Protein AF-A0A9E7G5U8-F1 (afdb_monomer_lite)

Sequence (57 aa):
MGMGYKENAAKRALRMTGQDVRPAVHFL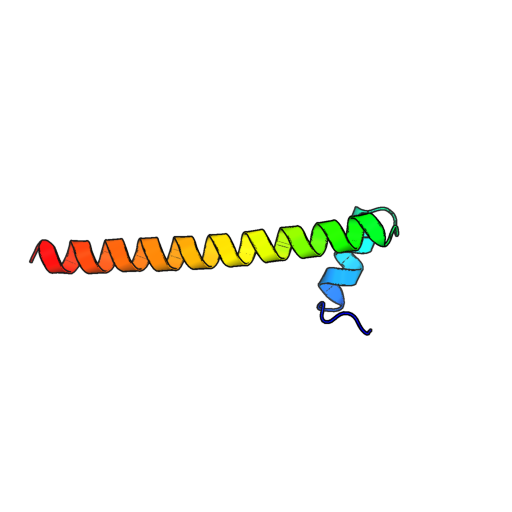VEEQAWKILRKQENIQRQAEILYSSILCH

Foldseek 3Di:
DPDPDDPVLLVVLCVVVVNDPPSSVVVVVVVVVVVVVVVVVVVVVVVVVVVVVVVVD

InterPro domains:
  IPR009060 UBA-like superfamily [SSF46934] (1-31)
  IPR015940 Ubiquitin-associated domain [PF22562] (1-32)

Secondary structure (DSSP, 8-state):
--SSS-HHHHHHHHHHTTT-HHHHHHHHHHHHHHHHHHHHHHHHHHHHHHHHHHHT-

Structure (mmCIF, N/CA/C/O backbone):
data_AF-A0A9E7G5U8-F1
#
_entry.id   AF-A0A9E7G5U8-F1
#
loop_
_atom_site.group_PDB
_atom_site.id
_atom_site.type_symbol
_atom_site.label_atom_id
_atom_site.label_alt_id
_atom_site.label_comp_id
_atom_site.label_asym_id
_atom_site.label_entity_id
_atom_site.label_seq_id
_atom_site.pdbx_PDB_ins_code
_atom_site.Cartn_x
_atom_site.Cartn_y
_atom_site.Cartn_z
_atom_site.occupancy
_atom_site.B_iso_or_equiv
_atom_site.auth_seq_id
_atom_site.auth_comp_id
_atom_site.auth_asym_id
_atom_site.auth_atom_id
_atom_site.pdbx_PDB_model_num
ATOM 1 N N . MET A 1 1 ? 16.131 -6.174 -5.462 1.00 47.78 1 MET A N 1
ATOM 2 C CA . MET A 1 1 ? 15.369 -5.125 -6.180 1.00 47.78 1 MET A CA 1
ATOM 3 C C . MET A 1 1 ? 15.453 -3.830 -5.377 1.00 47.78 1 MET A C 1
ATOM 5 O O . MET A 1 1 ? 14.998 -3.813 -4.242 1.00 47.78 1 MET A O 1
ATOM 9 N N . GLY A 1 2 ? 16.132 -2.807 -5.910 1.00 59.56 2 GLY A N 1
ATOM 10 C CA . GLY A 1 2 ? 16.677 -1.667 -5.151 1.00 59.56 2 GLY A CA 1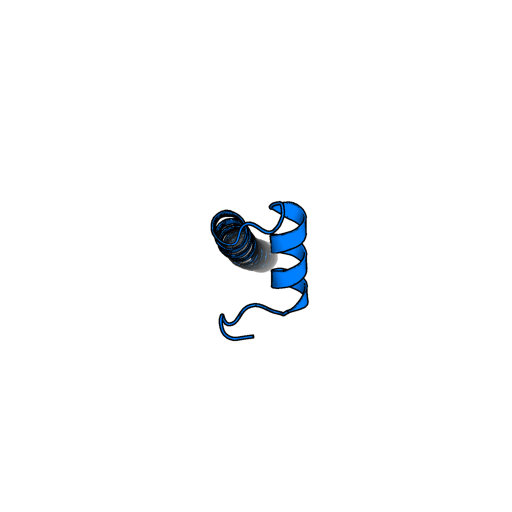
ATOM 11 C C . GLY A 1 2 ? 15.944 -0.329 -5.311 1.00 59.56 2 GLY A C 1
ATOM 12 O O . GLY A 1 2 ? 16.562 0.641 -5.721 1.00 59.56 2 GLY A O 1
ATOM 13 N N . MET A 1 3 ? 14.651 -0.255 -4.973 1.00 69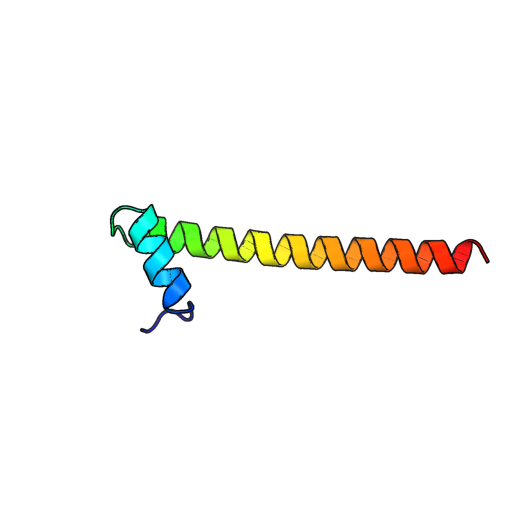.00 3 MET A N 1
ATOM 14 C CA . MET A 1 3 ? 13.899 1.021 -4.922 1.00 69.00 3 MET A CA 1
ATOM 15 C C . MET A 1 3 ? 13.013 1.175 -3.667 1.00 69.00 3 MET A C 1
ATOM 17 O O . MET A 1 3 ? 12.198 2.084 -3.593 1.00 69.00 3 MET A O 1
ATOM 21 N N . GLY A 1 4 ? 13.123 0.279 -2.676 1.00 79.75 4 GLY A N 1
ATOM 22 C CA . GLY A 1 4 ? 12.344 0.356 -1.426 1.00 79.75 4 GLY A CA 1
ATOM 23 C C . GLY A 1 4 ? 10.870 -0.069 -1.533 1.00 79.75 4 GLY A C 1
ATOM 24 O O . GLY A 1 4 ? 10.188 -0.186 -0.517 1.00 79.75 4 GLY A O 1
ATOM 25 N N . TYR A 1 5 ? 10.373 -0.364 -2.736 1.00 84.31 5 TYR A N 1
ATOM 26 C CA . TYR A 1 5 ? 9.026 -0.895 -2.942 1.00 84.31 5 TYR A CA 1
ATOM 27 C C . TYR A 1 5 ? 8.970 -2.413 -2.755 1.00 84.31 5 TYR A C 1
ATOM 29 O O . TYR A 1 5 ? 9.888 -3.143 -3.138 1.00 84.31 5 TYR A O 1
ATOM 37 N N . LYS A 1 6 ? 7.850 -2.908 -2.208 1.00 88.62 6 LYS A N 1
ATOM 38 C CA . LYS A 1 6 ? 7.583 -4.351 -2.121 1.00 88.62 6 LYS A CA 1
ATOM 39 C C . LYS A 1 6 ? 7.591 -4.954 -3.525 1.00 88.62 6 LYS A C 1
ATOM 41 O O . LYS A 1 6 ? 6.947 -4.416 -4.423 1.00 88.62 6 LYS A O 1
ATOM 46 N N . GLU A 1 7 ? 8.235 -6.105 -3.690 1.00 89.50 7 GLU A N 1
ATOM 47 C CA . GLU A 1 7 ? 8.367 -6.775 -4.990 1.00 89.50 7 GLU A CA 1
ATOM 48 C C . GLU A 1 7 ? 7.013 -6.974 -5.694 1.00 89.50 7 GLU A C 1
ATOM 50 O O . GLU A 1 7 ? 6.873 -6.679 -6.879 1.00 89.50 7 GLU A O 1
ATOM 55 N N . ASN A 1 8 ? 5.984 -7.390 -4.952 1.00 90.56 8 ASN A N 1
ATOM 56 C CA . ASN A 1 8 ? 4.637 -7.569 -5.498 1.00 90.56 8 ASN A CA 1
ATOM 57 C C . ASN A 1 8 ? 4.021 -6.256 -6.000 1.00 90.56 8 ASN A C 1
ATOM 59 O O . ASN A 1 8 ? 3.316 -6.259 -7.007 1.00 90.56 8 ASN A O 1
ATOM 63 N N . ALA A 1 9 ? 4.296 -5.136 -5.326 1.00 90.06 9 ALA A N 1
ATOM 64 C CA . ALA A 1 9 ? 3.812 -3.825 -5.745 1.00 90.06 9 ALA A CA 1
ATOM 65 C C . ALA A 1 9 ? 4.518 -3.376 -7.030 1.00 90.06 9 ALA A C 1
ATOM 67 O O . ALA A 1 9 ? 3.849 -2.973 -7.976 1.00 90.06 9 ALA A O 1
ATOM 68 N N . ALA A 1 10 ? 5.841 -3.549 -7.107 1.00 90.19 10 ALA A N 1
ATOM 69 C CA . ALA A 1 10 ? 6.617 -3.255 -8.311 1.00 90.19 10 ALA A CA 1
ATOM 70 C C . ALA A 1 10 ? 6.163 -4.103 -9.511 1.00 90.19 10 ALA A C 1
ATOM 72 O O . ALA A 1 10 ? 5.891 -3.568 -10.585 1.00 90.19 10 ALA A O 1
ATOM 73 N N . LYS A 1 11 ? 5.987 -5.418 -9.315 1.00 92.50 11 LYS A N 1
ATOM 74 C CA . LYS A 1 11 ? 5.461 -6.331 -10.344 1.00 92.50 11 LYS A CA 1
ATOM 75 C C . LYS A 1 11 ? 4.060 -5.925 -10.805 1.00 92.50 11 LYS A C 1
ATOM 77 O O . LYS A 1 11 ? 3.776 -5.963 -11.999 1.00 92.50 11 LYS A O 1
ATOM 82 N N . ARG A 1 12 ? 3.178 -5.536 -9.880 1.00 93.75 12 ARG A N 1
ATOM 83 C CA . ARG A 1 12 ? 1.821 -5.080 -10.207 1.00 93.75 12 ARG A CA 1
ATOM 84 C C . ARG A 1 12 ? 1.847 -3.773 -10.998 1.00 93.75 12 ARG A C 1
ATOM 86 O O . ARG A 1 12 ? 1.161 -3.690 -12.009 1.00 93.75 12 ARG A O 1
ATOM 93 N N . ALA A 1 13 ? 2.632 -2.793 -10.558 1.00 93.06 13 ALA A N 1
ATOM 94 C CA . ALA A 1 13 ? 2.757 -1.502 -11.225 1.00 93.06 13 ALA A CA 1
ATOM 95 C C . ALA A 1 13 ? 3.225 -1.682 -12.674 1.00 93.06 13 ALA A C 1
ATOM 97 O O . ALA A 1 13 ? 2.525 -1.259 -13.583 1.00 93.06 13 ALA A O 1
ATOM 98 N N . LEU A 1 14 ? 4.301 -2.447 -12.893 1.00 93.00 14 LEU A N 1
ATOM 99 C CA . LEU A 1 14 ? 4.796 -2.756 -14.239 1.00 93.00 14 LEU A CA 1
ATOM 100 C C . LEU A 1 14 ? 3.757 -3.478 -15.105 1.00 93.00 14 LEU A C 1
ATOM 102 O O . LEU A 1 14 ? 3.654 -3.206 -16.294 1.00 93.00 14 LEU A O 1
ATOM 106 N N . ARG A 1 15 ? 2.958 -4.388 -14.536 1.00 93.62 15 ARG A N 1
ATOM 107 C CA . ARG A 1 15 ? 1.884 -5.057 -15.292 1.00 93.62 15 ARG A CA 1
ATOM 108 C C . ARG A 1 15 ? 0.789 -4.088 -15.731 1.00 93.62 15 ARG A C 1
ATOM 110 O O 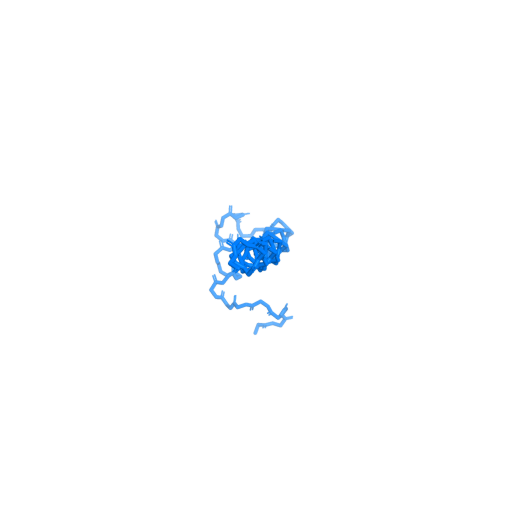. ARG A 1 15 ? 0.289 -4.221 -16.840 1.00 93.62 15 ARG A O 1
ATOM 117 N N . MET A 1 16 ? 0.418 -3.135 -14.879 1.00 91.25 16 MET A N 1
ATOM 118 C CA . MET A 1 16 ? -0.636 -2.160 -15.185 1.00 91.25 16 MET A CA 1
ATOM 119 C C . MET A 1 16 ? -0.172 -1.080 -16.161 1.00 91.25 16 MET A C 1
ATOM 121 O O . MET A 1 16 ? -0.997 -0.501 -16.857 1.00 91.25 16 MET A O 1
ATOM 125 N N . THR A 1 17 ? 1.134 -0.831 -16.241 1.00 90.50 17 THR A N 1
ATOM 126 C CA . THR A 1 17 ? 1.709 0.221 -17.083 1.00 90.50 17 THR A CA 1
ATOM 127 C C . THR A 1 17 ? 2.383 -0.297 -18.350 1.00 90.50 17 THR A C 1
ATOM 129 O O . THR A 1 17 ? 3.134 0.432 -18.991 1.00 90.50 17 THR A O 1
ATOM 132 N N . GLY A 1 18 ? 2.147 -1.560 -18.721 1.00 91.94 18 GLY A N 1
ATOM 133 C CA . GLY A 1 18 ? 2.707 -2.136 -19.948 1.00 91.94 18 GLY A CA 1
ATOM 134 C C . GLY A 1 18 ? 4.228 -2.317 -19.913 1.00 91.94 18 GLY A C 1
ATOM 135 O O . GLY A 1 18 ? 4.878 -2.222 -20.943 1.00 91.94 18 GLY A O 1
ATOM 136 N N . GLN A 1 19 ? 4.790 -2.587 -18.733 1.00 89.88 19 GLN A N 1
ATOM 137 C CA . GLN A 1 19 ? 6.227 -2.710 -18.449 1.00 89.88 19 GLN A CA 1
ATOM 138 C C . GLN A 1 19 ? 7.023 -1.398 -18.546 1.00 89.88 19 GLN A C 1
ATOM 140 O O . GLN A 1 19 ? 8.248 -1.425 -18.433 1.00 89.88 19 GLN A O 1
ATOM 145 N N . ASP A 1 20 ? 6.356 -0.247 -18.667 1.00 92.25 20 ASP A N 1
ATOM 146 C CA . ASP A 1 20 ? 7.029 1.049 -18.603 1.00 92.25 20 ASP A CA 1
ATOM 147 C C . ASP A 1 20 ? 7.302 1.456 -17.145 1.00 92.25 20 ASP A C 1
ATOM 149 O O . ASP A 1 20 ? 6.405 1.495 -16.293 1.00 92.25 20 ASP A O 1
ATOM 153 N N . VAL A 1 21 ? 8.570 1.758 -16.865 1.00 90.06 21 VAL A N 1
ATOM 154 C CA . VAL A 1 21 ? 9.094 2.074 -15.533 1.00 90.06 21 VAL A CA 1
ATOM 155 C C . VAL A 1 21 ? 8.603 3.434 -15.038 1.00 90.06 21 VAL A C 1
ATOM 157 O O . VAL A 1 21 ? 8.292 3.570 -13.857 1.00 90.06 21 VAL A O 1
ATOM 160 N N . ARG A 1 22 ? 8.503 4.446 -15.909 1.00 92.38 22 ARG A N 1
ATOM 161 C CA . ARG A 1 22 ? 8.115 5.811 -15.506 1.00 92.38 22 ARG A CA 1
ATOM 162 C C . ARG A 1 22 ? 6.693 5.873 -14.927 1.00 92.38 22 ARG A C 1
ATOM 164 O O . ARG A 1 22 ? 6.552 6.282 -13.773 1.00 92.38 22 ARG A O 1
ATOM 171 N N . PRO A 1 23 ? 5.646 5.434 -15.650 1.00 93.31 23 PRO A N 1
ATOM 172 C CA . PRO A 1 23 ? 4.298 5.377 -15.106 1.00 93.31 23 PRO A CA 1
ATOM 173 C C . PRO A 1 23 ? 4.178 4.353 -13.970 1.00 93.31 23 PRO A C 1
ATOM 175 O O . PRO A 1 23 ? 3.365 4.561 -13.076 1.00 93.31 23 PRO A O 1
ATOM 178 N N . ALA A 1 24 ? 4.986 3.281 -13.939 1.00 93.00 24 ALA A N 1
ATOM 179 C CA . ALA A 1 24 ? 4.959 2.328 -12.823 1.00 93.00 24 ALA A CA 1
ATOM 180 C C . ALA A 1 24 ? 5.412 2.979 -11.510 1.00 93.00 24 ALA A C 1
ATOM 182 O O . ALA A 1 24 ? 4.794 2.772 -10.467 1.00 93.00 24 ALA A O 1
ATOM 183 N N . VAL A 1 25 ? 6.475 3.786 -11.556 1.00 91.88 25 VAL A N 1
ATOM 184 C CA . VAL A 1 25 ? 6.944 4.545 -10.392 1.00 91.88 25 VAL A CA 1
ATOM 185 C C . VAL A 1 25 ? 5.915 5.600 -9.993 1.00 91.88 25 VAL A C 1
ATOM 187 O O . VAL A 1 25 ? 5.592 5.693 -8.811 1.00 91.88 25 VAL A O 1
ATOM 190 N N . HIS A 1 26 ? 5.344 6.332 -10.957 1.00 93.81 26 HIS A N 1
ATOM 191 C CA . HIS A 1 26 ? 4.280 7.305 -10.686 1.00 93.81 26 HIS A CA 1
ATOM 192 C C . HIS A 1 26 ? 3.093 6.654 -9.963 1.00 93.81 26 HIS A C 1
ATOM 194 O O . HIS A 1 26 ? 2.703 7.100 -8.886 1.00 93.81 26 HIS A O 1
ATOM 200 N N . PHE A 1 27 ? 2.616 5.517 -10.478 1.00 92.44 27 PHE A N 1
ATOM 201 C CA . PHE A 1 27 ? 1.536 4.741 -9.875 1.00 92.44 27 PHE A CA 1
ATOM 202 C C . PHE A 1 27 ? 1.839 4.344 -8.421 1.00 92.44 27 PHE A C 1
ATOM 204 O O . PHE A 1 27 ? 0.978 4.442 -7.547 1.00 92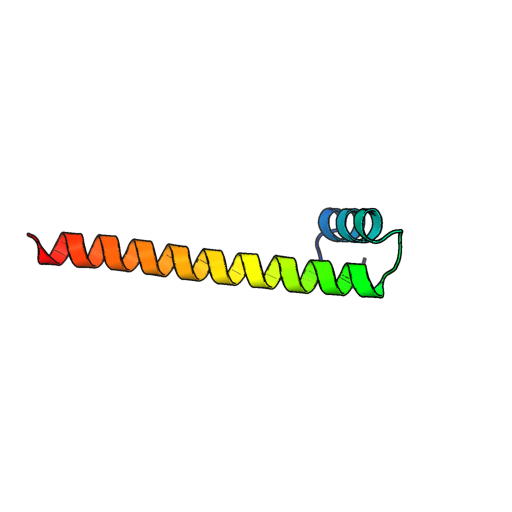.44 27 PHE A O 1
ATOM 211 N N . LEU A 1 28 ? 3.065 3.892 -8.136 1.00 92.31 28 LEU A N 1
ATOM 212 C CA . LEU A 1 28 ? 3.466 3.485 -6.786 1.00 92.31 28 LEU A CA 1
ATOM 213 C C . LEU A 1 28 ? 3.524 4.661 -5.807 1.00 92.31 28 LEU A C 1
ATOM 215 O O . LEU A 1 28 ? 3.104 4.512 -4.656 1.00 92.31 28 LEU A O 1
ATOM 219 N N . VAL A 1 29 ? 4.032 5.810 -6.255 1.00 92.69 29 VAL A N 1
ATOM 220 C CA . VAL A 1 29 ? 4.096 7.040 -5.454 1.00 92.69 29 VAL A CA 1
ATOM 221 C C . VAL A 1 29 ? 2.688 7.523 -5.115 1.00 92.69 29 VAL A C 1
ATOM 223 O O . VAL A 1 29 ? 2.394 7.776 -3.945 1.00 92.69 29 VAL A O 1
ATOM 226 N N . GLU A 1 30 ? 1.797 7.574 -6.104 1.00 93.00 30 GLU A N 1
ATOM 227 C CA . GLU A 1 30 ? 0.398 7.942 -5.889 1.00 93.00 30 GLU A CA 1
ATOM 228 C C . GLU A 1 30 ? -0.287 6.972 -4.923 1.00 93.00 30 GLU A C 1
ATOM 230 O O . GLU A 1 30 ? -0.876 7.396 -3.929 1.00 93.00 30 GLU A O 1
ATOM 235 N N . GLU A 1 31 ? -0.176 5.658 -5.151 1.00 91.38 31 GLU A N 1
ATOM 236 C CA . GLU A 1 31 ? -0.808 4.650 -4.292 1.00 91.38 31 GLU A CA 1
ATOM 237 C C . GLU A 1 31 ? -0.352 4.780 -2.827 1.00 91.38 31 GLU A C 1
ATOM 239 O O . GLU A 1 31 ? -1.154 4.625 -1.898 1.00 91.38 31 GLU A O 1
ATOM 244 N N . GLN A 1 32 ? 0.927 5.090 -2.600 1.00 90.50 32 GLN A N 1
ATOM 245 C CA . GLN A 1 32 ? 1.463 5.326 -1.264 1.00 90.50 32 GLN A CA 1
ATOM 246 C C . GLN A 1 32 ? 0.908 6.612 -0.638 1.00 90.50 32 GLN A C 1
ATOM 248 O O . GLN A 1 32 ? 0.508 6.580 0.529 1.00 90.50 32 GLN A O 1
ATOM 253 N N . ALA A 1 33 ? 0.814 7.705 -1.399 1.00 93.25 33 ALA A N 1
ATOM 254 C CA . ALA A 1 33 ? 0.219 8.956 -0.933 1.00 93.25 33 ALA A CA 1
ATOM 255 C C . ALA A 1 33 ? -1.243 8.751 -0.497 1.00 93.25 33 ALA A C 1
ATOM 257 O O . ALA A 1 33 ? -1.611 9.093 0.629 1.00 93.25 33 ALA A O 1
ATOM 258 N N . TRP A 1 34 ? -2.053 8.069 -1.314 1.00 93.06 34 TRP A N 1
ATOM 259 C CA . TRP A 1 34 ? -3.448 7.749 -0.984 1.00 93.06 34 TRP A CA 1
ATOM 260 C C . TRP A 1 34 ? -3.594 6.870 0.264 1.00 93.06 34 TRP A C 1
ATOM 262 O O . TRP A 1 34 ? -4.583 6.975 0.994 1.00 93.06 34 TRP A O 1
ATOM 272 N N . LYS A 1 35 ? -2.640 5.970 0.523 1.00 92.19 35 LYS A N 1
ATOM 273 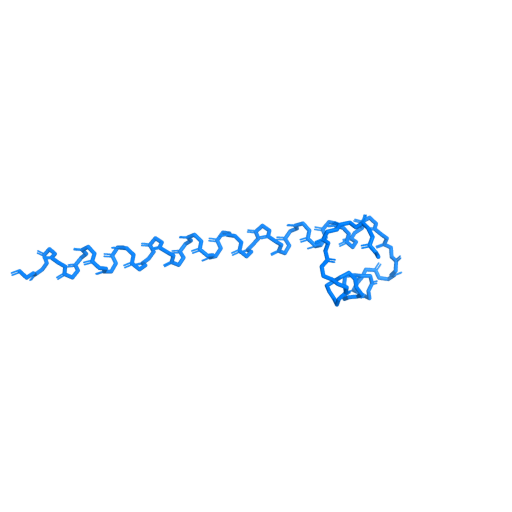C CA . LYS A 1 35 ? -2.629 5.141 1.740 1.00 92.19 35 LYS A CA 1
ATOM 274 C C . LYS A 1 35 ? -2.326 5.965 2.986 1.00 92.19 35 LYS A C 1
ATOM 276 O O . LYS A 1 35 ? -2.975 5.758 4.010 1.00 92.19 35 LYS A O 1
ATOM 281 N N . ILE A 1 36 ? -1.364 6.883 2.903 1.00 93.69 36 ILE A N 1
ATOM 282 C CA . ILE A 1 36 ? -1.005 7.768 4.016 1.00 93.69 36 ILE A CA 1
ATOM 283 C C . ILE A 1 36 ? -2.180 8.688 4.348 1.00 93.69 36 ILE A C 1
ATOM 285 O O . ILE A 1 36 ? -2.596 8.732 5.505 1.00 93.69 36 ILE A O 1
ATOM 289 N N . LEU A 1 37 ? -2.768 9.330 3.334 1.00 94.06 37 LEU A N 1
ATOM 290 C CA . LEU A 1 37 ? -3.923 10.214 3.502 1.00 94.06 37 LEU A CA 1
ATOM 291 C C . LEU A 1 37 ? -5.102 9.490 4.157 1.00 94.06 37 LEU A C 1
ATOM 293 O O . LEU A 1 37 ? -5.614 9.949 5.172 1.00 94.06 37 LEU A O 1
ATOM 297 N N . ARG A 1 38 ? -5.479 8.304 3.656 1.00 93.88 38 ARG A N 1
ATOM 298 C CA . ARG A 1 38 ? -6.565 7.514 4.263 1.00 93.88 38 ARG A CA 1
ATOM 299 C C . ARG A 1 38 ? -6.270 7.102 5.699 1.00 93.88 38 ARG A C 1
ATOM 301 O O . ARG A 1 38 ? -7.177 7.088 6.526 1.00 93.88 38 ARG A O 1
ATOM 308 N N . LYS A 1 39 ? -5.017 6.761 6.016 1.00 95.19 39 LYS A N 1
ATOM 309 C CA . LYS A 1 39 ? -4.632 6.430 7.392 1.00 95.19 39 LYS A CA 1
ATOM 310 C C . LYS A 1 39 ? -4.787 7.646 8.304 1.00 95.19 39 LYS A C 1
ATOM 312 O O . LYS A 1 39 ? -5.318 7.499 9.399 1.00 95.19 39 LYS A O 1
ATOM 317 N N . GLN A 1 40 ? -4.356 8.822 7.853 1.00 95.19 40 GLN A N 1
ATOM 318 C CA . GLN A 1 40 ? -4.469 10.060 8.618 1.00 95.19 40 GLN A CA 1
ATOM 319 C C . GLN A 1 40 ? -5.931 10.474 8.813 1.00 95.19 40 GLN A C 1
ATOM 321 O O . GLN A 1 40 ? -6.328 10.743 9.941 1.00 95.19 40 GLN A O 1
ATOM 326 N N . GLU A 1 41 ? -6.746 10.421 7.758 1.00 95.50 41 GLU A N 1
ATOM 327 C CA . GLU A 1 41 ? -8.187 10.688 7.831 1.00 95.50 41 GLU A CA 1
ATOM 328 C C . GLU A 1 41 ? -8.885 9.729 8.803 1.00 95.50 41 GLU A C 1
ATOM 330 O O . GLU A 1 41 ? -9.695 10.149 9.624 1.00 95.50 41 GLU A O 1
ATOM 335 N N . ASN A 1 42 ? -8.547 8.437 8.761 1.00 95.50 42 ASN A N 1
ATOM 336 C CA . ASN A 1 42 ? -9.130 7.462 9.676 1.00 95.50 42 ASN A CA 1
ATOM 337 C C . ASN A 1 42 ? -8.728 7.724 11.136 1.00 95.50 42 ASN A C 1
ATOM 339 O O . ASN A 1 42 ? -9.551 7.573 12.035 1.00 95.50 42 ASN A O 1
ATOM 343 N N . ILE A 1 43 ? -7.474 8.113 11.389 1.00 95.44 43 ILE A N 1
ATOM 344 C CA . ILE A 1 43 ? -7.015 8.494 12.734 1.00 95.44 43 ILE A CA 1
ATOM 345 C C . ILE A 1 43 ? -7.771 9.735 13.216 1.00 95.44 43 ILE A C 1
ATOM 347 O O . ILE A 1 43 ? -8.255 9.739 14.343 1.00 95.44 43 ILE A O 1
ATOM 351 N N . GLN A 1 44 ? -7.917 10.750 12.361 1.00 94.44 44 GLN A N 1
ATOM 352 C CA . GLN A 1 44 ? -8.672 11.960 12.686 1.00 94.44 44 GLN A CA 1
ATOM 353 C C . GLN A 1 44 ? -10.133 11.635 12.997 1.00 94.44 44 GLN A C 1
ATOM 355 O O . GLN A 1 44 ? -10.612 12.005 14.058 1.00 94.44 44 GLN A O 1
ATOM 360 N N . ARG A 1 45 ? -10.821 10.859 12.149 1.00 93.31 45 ARG A N 1
ATOM 361 C CA . ARG A 1 45 ? -12.208 10.443 12.419 1.00 93.31 45 ARG A CA 1
ATOM 362 C C . ARG A 1 45 ? -12.344 9.686 13.737 1.00 93.31 45 ARG A C 1
ATOM 364 O O . ARG A 1 45 ? -13.280 9.942 14.481 1.00 93.31 45 ARG A O 1
ATOM 371 N N . GLN A 1 46 ? -11.427 8.768 14.041 1.00 93.38 46 GLN A N 1
ATOM 372 C CA . GLN A 1 46 ? -11.445 8.050 15.319 1.00 93.38 46 GLN A CA 1
ATOM 373 C C . GLN A 1 46 ? -11.226 8.990 16.509 1.00 93.38 46 GLN A C 1
ATOM 375 O O . GLN A 1 46 ? -11.899 8.835 17.524 1.00 93.38 46 GLN A O 1
ATOM 380 N N . ALA A 1 47 ? -10.329 9.972 16.385 1.00 93.25 47 ALA A N 1
ATOM 381 C CA . ALA A 1 47 ? -10.110 10.981 17.415 1.00 93.25 47 ALA A CA 1
ATOM 382 C C . ALA A 1 47 ? -11.357 11.853 17.632 1.00 93.25 47 ALA A C 1
ATOM 384 O O . ALA A 1 47 ? -11.750 12.044 18.777 1.00 93.25 47 ALA A O 1
ATOM 385 N N . GLU A 1 48 ? -12.018 12.299 16.561 1.00 92.12 48 GLU A N 1
ATOM 386 C CA . GLU A 1 48 ? -13.269 13.066 16.638 1.00 92.12 48 GLU A CA 1
ATOM 387 C C . GLU A 1 48 ? -14.390 12.254 17.300 1.00 92.12 48 GLU A C 1
ATOM 389 O O . GLU A 1 48 ? -15.092 12.763 18.170 1.00 92.12 48 GLU A O 1
ATOM 394 N N . ILE A 1 49 ? -14.531 10.970 16.946 1.00 92.44 49 ILE A N 1
ATOM 395 C CA . ILE A 1 49 ? -15.512 10.067 17.569 1.00 92.44 49 ILE A CA 1
ATOM 396 C C . ILE A 1 49 ? -15.225 9.911 19.067 1.00 92.44 49 ILE A C 1
ATOM 398 O O . ILE A 1 49 ? -16.141 10.022 19.880 1.00 92.44 49 ILE A O 1
ATOM 402 N N . LEU A 1 50 ? -13.965 9.675 19.446 1.00 91.06 50 LEU A N 1
ATOM 403 C CA . LEU A 1 50 ? -13.566 9.554 20.851 1.00 91.06 50 LEU A CA 1
ATOM 404 C C . LEU A 1 50 ? -13.800 10.859 21.618 1.00 91.06 50 LEU A C 1
ATOM 406 O O . LEU A 1 50 ? -14.373 10.833 22.703 1.00 91.06 50 LEU A O 1
ATOM 410 N N . TYR A 1 51 ? -13.398 11.996 21.053 1.00 89.31 51 TYR A N 1
ATOM 411 C CA . TYR A 1 51 ? -13.570 13.306 21.672 1.00 89.31 51 TYR A CA 1
ATOM 412 C C . TYR A 1 51 ? -15.052 13.653 21.845 1.00 89.31 51 TYR A C 1
ATOM 414 O O . TYR A 1 51 ? -15.474 14.032 22.937 1.00 89.31 51 TYR A O 1
ATOM 422 N N . SER A 1 52 ? -15.866 13.429 20.810 1.00 86.00 52 SER A N 1
ATOM 423 C CA . SER A 1 52 ? -17.316 13.624 20.872 1.00 86.00 52 SER A CA 1
ATOM 424 C C . SER A 1 52 ? -17.984 12.690 21.883 1.00 86.00 52 SER A C 1
ATOM 426 O O . SER A 1 52 ? -18.917 13.112 22.559 1.00 86.00 52 SER A O 1
ATOM 428 N N . SER A 1 53 ? -17.515 11.446 22.018 1.00 81.56 53 SER A N 1
ATOM 429 C CA . SER A 1 53 ? -18.032 10.510 23.021 1.00 81.56 53 SER A CA 1
ATOM 430 C C . SER A 1 53 ? -17.716 10.948 24.451 1.00 81.56 53 SER A C 1
ATOM 432 O O . SER A 1 53 ? -18.514 10.673 25.342 1.00 81.56 53 SER A O 1
ATOM 434 N N . ILE A 1 54 ? -16.568 11.591 24.682 1.00 78.75 54 ILE A N 1
ATOM 435 C CA . ILE A 1 54 ? -16.175 12.095 26.004 1.00 78.75 54 ILE A CA 1
ATOM 436 C C . ILE A 1 54 ? -16.950 13.371 26.350 1.00 78.75 54 ILE A C 1
ATOM 438 O O . ILE A 1 54 ? -17.318 13.552 27.501 1.00 78.75 54 ILE A O 1
ATOM 442 N N . LEU A 1 55 ? -17.224 14.244 25.374 1.00 73.00 55 LEU A N 1
ATOM 443 C CA . LEU A 1 55 ? -17.931 15.509 25.616 1.00 73.00 55 LEU A CA 1
ATOM 444 C C . LEU A 1 55 ? -19.440 15.357 25.870 1.00 73.00 55 LEU A C 1
ATOM 446 O O . LEU A 1 55 ? -20.056 16.264 26.423 1.00 73.00 55 LEU A O 1
ATOM 450 N N . CYS A 1 56 ? -20.046 14.258 25.416 1.00 66.25 56 CYS A N 1
ATOM 451 C CA . CYS A 1 56 ? -21.473 13.976 25.599 1.00 66.25 56 CYS A CA 1
ATOM 452 C C . CYS A 1 56 ? -21.813 13.258 26.919 1.00 66.25 56 CYS A C 1
ATOM 454 O O . CYS A 1 56 ? -22.995 12.999 27.153 1.00 66.25 56 CYS A O 1
ATOM 456 N N . HIS A 1 57 ? -20.820 12.923 27.748 1.00 56.97 57 HIS A N 1
ATOM 457 C CA . HIS A 1 57 ? -20.980 12.231 29.031 1.00 56.97 57 HIS A CA 1
ATOM 458 C C . HIS A 1 57 ? -20.516 13.118 30.195 1.00 56.97 57 HIS A C 1
ATOM 460 O O . HIS A 1 57 ? -21.042 12.923 31.316 1.00 56.97 57 HIS A O 1
#

pLDDT: mean 88.36, std 10.01, range [47.78, 95.5]

Organism: NCBI:txid320322

Radius of gyration: 17.77 Å; chains: 1; bounding box: 38×23×49 Å